Protein AF-A0A0Q3TP07-F1 (afdb_monomer_lite)

Organism: NCBI:txid157838

Structure (mmCIF, N/CA/C/O backbone):
data_AF-A0A0Q3TP07-F1
#
_entry.id   AF-A0A0Q3TP07-F1
#
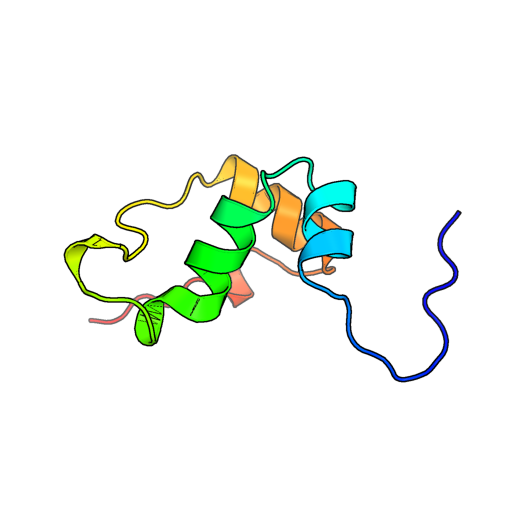loop_
_atom_site.group_PDB
_atom_site.id
_atom_site.type_symbol
_atom_site.label_atom_id
_atom_site.label_alt_id
_atom_site.label_comp_id
_atom_site.label_asym_id
_atom_site.label_entity_id
_atom_site.label_seq_id
_atom_site.pdbx_PDB_ins_code
_atom_site.Cartn_x
_atom_site.Cartn_y
_atom_site.Cartn_z
_atom_site.occupancy
_atom_site.B_iso_or_equiv
_atom_site.auth_seq_id
_atom_site.auth_comp_id
_atom_site.auth_asym_id
_atom_site.auth_atom_id
_atom_site.pdbx_PDB_model_num
ATOM 1 N N . MET A 1 1 ? -1.021 -0.988 -24.243 1.00 44.16 1 MET A N 1
ATOM 2 C CA . MET A 1 1 ? -0.150 -1.109 -23.057 1.00 44.16 1 MET A CA 1
ATOM 3 C C . MET A 1 1 ? -0.840 -2.112 -22.146 1.00 44.16 1 MET A C 1
ATOM 5 O O . MET A 1 1 ? -2.058 -2.115 -22.176 1.00 44.16 1 MET A O 1
ATOM 9 N N . ASP A 1 2 ? -0.081 -2.944 -21.437 1.00 45.16 2 ASP A N 1
ATOM 10 C CA . ASP A 1 2 ? -0.514 -3.984 -20.478 1.00 45.16 2 ASP A CA 1
ATOM 11 C C . ASP A 1 2 ? -0.527 -5.418 -21.026 1.00 45.16 2 ASP A C 1
ATOM 13 O O . ASP A 1 2 ? -1.545 -6.005 -21.373 1.00 45.16 2 ASP A O 1
ATOM 17 N N . ASN A 1 3 ? 0.682 -5.986 -21.068 1.00 42.50 3 ASN A N 1
ATOM 18 C CA . ASN A 1 3 ? 0.923 -7.424 -21.105 1.00 42.50 3 ASN A CA 1
ATOM 19 C C . ASN A 1 3 ? 1.308 -7.871 -19.685 1.00 42.50 3 ASN A C 1
ATOM 21 O O . ASN A 1 3 ? 2.491 -7.873 -19.352 1.00 42.50 3 ASN A O 1
ATOM 25 N N . TYR A 1 4 ? 0.335 -8.242 -18.850 1.00 56.25 4 TYR A N 1
ATOM 26 C CA . TYR A 1 4 ? 0.588 -9.016 -17.627 1.00 56.25 4 TYR A CA 1
ATOM 27 C C . TYR A 1 4 ? 0.200 -10.472 -17.878 1.00 56.25 4 TYR A C 1
ATOM 29 O O . TYR A 1 4 ? -0.833 -10.962 -17.446 1.00 56.25 4 TYR A O 1
ATOM 37 N N . ASN A 1 5 ? 1.042 -11.158 -18.644 1.00 59.19 5 ASN A N 1
ATOM 38 C CA . ASN A 1 5 ? 1.009 -12.605 -18.795 1.00 59.19 5 ASN A CA 1
ATOM 39 C C . ASN A 1 5 ? 2.418 -13.094 -18.493 1.00 59.19 5 ASN A C 1
ATOM 41 O O . ASN A 1 5 ? 3.319 -12.705 -19.231 1.00 59.19 5 ASN A O 1
ATOM 45 N N . ASN A 1 6 ? 2.582 -13.849 -17.395 1.00 49.69 6 ASN A N 1
ATOM 46 C CA . ASN A 1 6 ? 3.580 -14.916 -17.172 1.00 49.69 6 ASN A CA 1
ATOM 47 C C . ASN A 1 6 ? 3.711 -15.281 -15.674 1.00 49.69 6 ASN A C 1
ATOM 49 O O . ASN A 1 6 ? 4.812 -15.264 -15.148 1.00 49.69 6 ASN A O 1
ATOM 53 N N . GLY A 1 7 ? 2.625 -15.589 -14.952 1.00 57.56 7 GLY A N 1
ATOM 54 C CA . GLY A 1 7 ? 2.698 -16.235 -13.620 1.00 57.56 7 GLY A CA 1
ATOM 55 C C . GLY A 1 7 ? 3.431 -15.489 -12.485 1.00 57.56 7 GLY A C 1
ATOM 56 O O . GLY A 1 7 ? 3.463 -15.986 -11.363 1.00 57.56 7 GLY A O 1
ATOM 57 N N . GLU A 1 8 ? 3.997 -14.314 -12.746 1.00 64.75 8 GLU A N 1
ATOM 58 C CA . GLU A 1 8 ? 4.692 -13.468 -11.784 1.00 64.75 8 GLU A CA 1
ATOM 59 C C . GLU A 1 8 ? 3.731 -12.386 -11.284 1.00 64.75 8 GLU A C 1
ATOM 61 O O . GLU A 1 8 ? 3.122 -11.653 -12.068 1.00 64.75 8 GLU A O 1
ATOM 66 N N . GLY A 1 9 ? 3.567 -12.303 -9.962 1.00 77.62 9 GLY A N 1
ATOM 67 C CA . GLY A 1 9 ? 2.777 -11.249 -9.330 1.00 77.62 9 GLY A CA 1
ATOM 68 C C . GLY A 1 9 ? 3.329 -9.849 -9.630 1.00 77.62 9 GLY A C 1
ATOM 69 O O . GLY A 1 9 ? 4.496 -9.670 -9.981 1.00 77.62 9 GLY A O 1
ATOM 70 N N . MET A 1 10 ? 2.487 -8.828 -9.474 1.00 87.31 10 MET A N 1
ATOM 71 C CA . MET A 1 10 ? 2.895 -7.430 -9.631 1.00 87.31 10 MET A CA 1
ATOM 72 C C . MET A 1 10 ? 3.926 -7.036 -8.560 1.00 87.31 10 MET A C 1
ATOM 74 O O . MET A 1 10 ? 3.696 -7.220 -7.366 1.00 87.31 10 MET A O 1
ATOM 78 N N . THR A 1 11 ? 5.055 -6.444 -8.961 1.00 91.31 11 THR A N 1
ATOM 79 C CA . THR A 1 11 ? 6.020 -5.884 -7.999 1.00 91.31 11 THR A CA 1
ATOM 80 C C . THR A 1 11 ? 5.505 -4.568 -7.403 1.00 91.31 11 THR A C 1
ATOM 82 O O . THR A 1 11 ? 4.814 -3.794 -8.069 1.00 91.31 11 THR A O 1
ATOM 85 N N . MET A 1 12 ? 5.930 -4.230 -6.180 1.00 91.38 12 MET A N 1
ATOM 86 C CA . MET A 1 12 ? 5.593 -2.940 -5.547 1.00 91.38 12 MET A CA 1
ATOM 87 C C . MET A 1 12 ? 6.020 -1.724 -6.390 1.00 91.38 12 MET A C 1
ATOM 89 O O . MET A 1 12 ? 5.361 -0.686 -6.366 1.00 91.38 12 MET A O 1
ATOM 93 N N . TYR A 1 13 ? 7.111 -1.840 -7.155 1.00 92.31 13 TYR A N 1
ATOM 94 C CA . TYR A 1 13 ? 7.568 -0.779 -8.057 1.00 92.31 13 TYR A CA 1
ATOM 95 C C . TYR A 1 13 ? 6.610 -0.564 -9.234 1.00 92.31 13 TYR A C 1
ATOM 97 O O . TYR A 1 13 ? 6.338 0.577 -9.611 1.00 92.31 13 TYR A O 1
ATOM 105 N N . GLN A 1 14 ? 6.086 -1.651 -9.805 1.00 94.19 14 GLN A N 1
ATOM 106 C CA . GLN A 1 14 ? 5.085 -1.576 -10.867 1.00 94.19 14 GLN A CA 1
ATOM 107 C C . GLN A 1 14 ? 3.790 -0.959 -10.335 1.00 94.19 14 GLN A C 1
ATOM 109 O O . GLN A 1 14 ? 3.301 0.001 -10.929 1.00 94.19 14 GLN A O 1
ATOM 114 N N . LEU A 1 15 ? 3.321 -1.394 -9.160 1.00 94.62 15 LEU A N 1
ATOM 115 C CA . LEU A 1 15 ? 2.146 -0.801 -8.517 1.00 94.62 15 LEU A CA 1
ATOM 116 C C . LEU A 1 15 ? 2.334 0.702 -8.249 1.00 94.62 15 LEU A C 1
ATOM 118 O O . LEU A 1 15 ? 1.433 1.497 -8.507 1.00 94.62 15 LEU A O 1
ATOM 122 N N . ALA A 1 16 ? 3.523 1.124 -7.807 1.00 95.94 16 ALA A N 1
ATOM 123 C CA . ALA A 1 16 ? 3.841 2.539 -7.586 1.00 95.94 16 ALA A CA 1
ATOM 124 C C . ALA A 1 16 ? 3.746 3.372 -8.868 1.00 95.94 16 ALA A C 1
ATOM 126 O O . ALA A 1 16 ? 3.235 4.492 -8.848 1.00 95.94 16 ALA A O 1
ATOM 127 N N . LYS A 1 17 ? 4.203 2.822 -10.000 1.00 95.44 17 LYS A N 1
ATOM 128 C CA . LYS A 1 17 ? 4.085 3.496 -11.298 1.00 95.44 17 LYS A CA 1
ATOM 129 C C . LYS A 1 17 ? 2.641 3.629 -11.762 1.00 95.44 17 LYS A C 1
ATOM 131 O O . LYS A 1 17 ? 2.284 4.697 -12.244 1.00 95.44 17 LYS A O 1
ATOM 136 N N . ILE A 1 18 ? 1.843 2.572 -11.619 1.00 95.75 18 ILE A N 1
ATOM 137 C CA . ILE A 1 18 ? 0.448 2.552 -12.080 1.00 95.75 18 ILE A CA 1
ATOM 138 C C . ILE A 1 18 ? -0.409 3.505 -11.233 1.00 95.75 18 ILE A C 1
ATOM 140 O O . ILE A 1 18 ? -1.186 4.288 -11.766 1.00 95.75 18 ILE A O 1
ATOM 144 N N . THR A 1 19 ? -0.220 3.494 -9.913 1.00 95.75 19 THR A N 1
ATOM 145 C CA . THR A 1 19 ? -1.039 4.273 -8.962 1.00 95.75 19 THR A CA 1
ATOM 146 C C . THR A 1 19 ? -0.578 5.724 -8.785 1.00 95.75 19 THR A C 1
ATOM 148 O O . THR A 1 19 ? -1.304 6.554 -8.228 1.00 95.75 19 THR A O 1
ATOM 151 N N . GLY A 1 20 ? 0.656 6.041 -9.195 1.00 96.25 20 GLY A N 1
ATOM 152 C CA . GLY A 1 20 ? 1.305 7.325 -8.915 1.00 96.25 20 GLY A CA 1
ATOM 153 C C . GLY A 1 20 ? 1.659 7.538 -7.436 1.00 96.25 20 GLY A C 1
ATOM 154 O O . GLY A 1 20 ? 2.055 8.640 -7.047 1.00 96.25 20 GLY A O 1
ATOM 155 N N . ILE A 1 21 ? 1.522 6.511 -6.595 1.00 95.88 21 ILE A N 1
ATOM 156 C CA . ILE A 1 21 ? 1.889 6.554 -5.178 1.00 95.88 21 ILE A CA 1
ATOM 157 C C . ILE A 1 21 ? 3.395 6.322 -5.056 1.00 95.88 21 ILE A C 1
ATOM 159 O O . ILE A 1 21 ? 3.993 5.527 -5.779 1.00 95.88 21 ILE A O 1
ATOM 163 N N . ARG A 1 22 ? 4.044 7.017 -4.116 1.00 95.12 22 ARG A N 1
ATOM 164 C CA . ARG A 1 22 ? 5.490 6.862 -3.910 1.00 95.12 22 ARG A CA 1
ATOM 165 C C . ARG A 1 22 ? 5.827 5.404 -3.551 1.00 95.12 22 ARG A C 1
ATOM 167 O O . ARG A 1 22 ? 5.187 4.862 -2.649 1.00 95.12 22 ARG A O 1
ATOM 174 N N . PRO A 1 23 ? 6.886 4.803 -4.131 1.00 94.81 23 PRO A N 1
ATOM 175 C CA . PRO A 1 23 ? 7.278 3.424 -3.825 1.00 94.81 23 PRO A CA 1
ATOM 176 C C . PRO A 1 23 ? 7.465 3.148 -2.328 1.00 94.81 23 PRO A C 1
ATOM 178 O O . PRO A 1 23 ? 7.045 2.107 -1.836 1.00 94.81 23 PRO A O 1
ATOM 181 N N . ASN A 1 24 ? 8.026 4.105 -1.582 1.00 93.69 24 ASN A N 1
ATOM 182 C CA . ASN A 1 24 ? 8.208 3.969 -0.134 1.00 93.69 24 ASN A CA 1
ATOM 183 C C . ASN A 1 24 ? 6.880 3.887 0.629 1.00 93.69 24 ASN A C 1
ATOM 185 O O . ASN A 1 24 ? 6.814 3.191 1.633 1.00 93.69 24 ASN A O 1
ATOM 189 N N . THR A 1 25 ? 5.830 4.568 0.162 1.00 94.56 25 THR A N 1
ATOM 190 C CA . THR A 1 25 ? 4.495 4.495 0.773 1.00 94.56 25 THR A CA 1
ATOM 191 C C . THR A 1 25 ? 3.872 3.125 0.532 1.00 94.56 25 THR A C 1
ATOM 193 O O . THR A 1 25 ? 3.390 2.513 1.475 1.00 94.56 25 THR A O 1
ATOM 196 N N . ILE A 1 26 ? 3.960 2.601 -0.694 1.00 94.88 26 ILE A N 1
ATOM 197 C CA . ILE A 1 26 ? 3.476 1.246 -1.002 1.00 94.88 26 ILE A CA 1
ATOM 198 C C . ILE A 1 26 ? 4.239 0.195 -0.193 1.00 94.88 26 ILE A C 1
ATOM 200 O O . ILE A 1 26 ? 3.623 -0.677 0.408 1.00 94.88 26 ILE A O 1
ATOM 204 N N . SER A 1 27 ? 5.568 0.312 -0.122 1.00 93.88 27 SER A N 1
ATOM 205 C CA . SER A 1 27 ? 6.404 -0.584 0.684 1.00 93.88 27 SER A CA 1
ATOM 206 C C . SER A 1 27 ? 6.049 -0.525 2.171 1.00 93.88 27 SER A C 1
ATOM 208 O O . SER A 1 27 ? 5.970 -1.565 2.823 1.00 93.88 27 SER A O 1
ATOM 210 N N . GLN A 1 28 ? 5.780 0.674 2.698 1.00 95.38 28 GLN A N 1
ATOM 211 C CA . GLN A 1 28 ? 5.341 0.855 4.079 1.00 95.38 28 GLN A CA 1
ATOM 212 C C . GLN A 1 28 ? 3.990 0.185 4.343 1.00 95.38 28 GLN A C 1
ATOM 214 O O . GLN A 1 28 ? 3.838 -0.457 5.373 1.00 95.38 28 GLN A O 1
ATOM 219 N N . TRP A 1 29 ? 3.023 0.327 3.434 1.00 94.31 29 TRP A N 1
ATOM 220 C CA . TRP A 1 29 ? 1.694 -0.270 3.588 1.00 94.31 29 TRP A CA 1
ATOM 221 C C . TRP A 1 29 ? 1.727 -1.792 3.484 1.00 94.31 29 TRP A C 1
ATOM 223 O O . TRP A 1 29 ? 1.108 -2.473 4.293 1.00 94.31 29 TRP A O 1
ATOM 233 N N . TYR A 1 30 ? 2.473 -2.326 2.516 1.00 91.81 30 TYR A N 1
ATOM 234 C CA . TYR A 1 30 ? 2.567 -3.765 2.287 1.00 91.81 30 TYR A CA 1
ATOM 235 C C . TYR A 1 30 ? 3.282 -4.491 3.438 1.00 91.81 30 TYR A C 1
ATOM 237 O O . TYR A 1 30 ? 2.813 -5.526 3.898 1.00 91.81 30 TYR A O 1
ATOM 245 N N . ASN A 1 31 ? 4.381 -3.92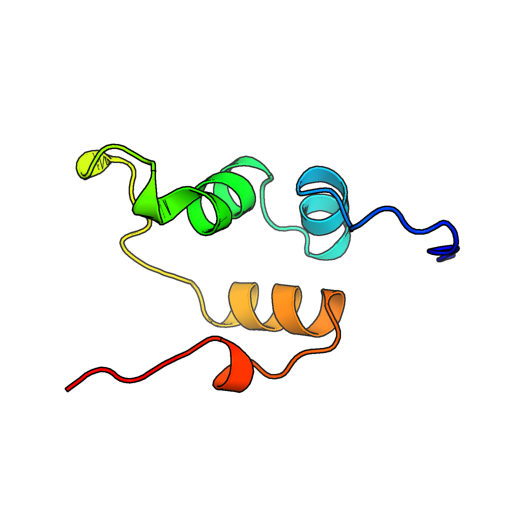2 3.948 1.00 94.62 31 ASN A N 1
ATOM 246 C CA . ASN A 1 31 ? 5.188 -4.531 5.013 1.00 94.62 31 ASN A CA 1
ATOM 247 C C . ASN A 1 31 ? 4.840 -4.003 6.417 1.00 94.62 31 ASN A C 1
ATOM 249 O O . ASN A 1 31 ? 5.630 -4.170 7.344 1.00 94.62 31 ASN A O 1
ATOM 253 N N . ASP A 1 32 ? 3.696 -3.334 6.596 1.00 94.50 32 ASP A N 1
ATOM 254 C CA . ASP A 1 32 ? 3.367 -2.576 7.814 1.00 94.50 32 ASP A CA 1
ATOM 255 C C . ASP A 1 32 ? 3.591 -3.372 9.112 1.00 94.50 32 ASP A C 1
ATOM 257 O O . ASP A 1 32 ? 4.209 -2.890 10.062 1.00 94.50 32 ASP A O 1
ATOM 261 N N . GLN A 1 33 ? 3.156 -4.632 9.135 1.00 92.88 33 GLN A N 1
ATOM 262 C CA . GLN A 1 33 ? 3.237 -5.482 10.324 1.00 92.88 33 GLN A CA 1
ATOM 263 C C . GLN A 1 33 ? 4.674 -5.889 10.686 1.00 92.88 33 GLN A C 1
ATOM 265 O O . GLN A 1 33 ? 4.962 -6.130 11.861 1.00 92.88 33 GLN A O 1
ATOM 270 N N . GLU A 1 34 ? 5.577 -5.915 9.706 1.00 95.94 34 GLU A N 1
ATOM 271 C CA . GLU A 1 34 ? 6.989 -6.282 9.862 1.00 95.94 34 GLU A CA 1
ATOM 272 C C . GLU A 1 34 ? 7.862 -5.082 10.261 1.00 95.94 34 GLU A C 1
ATOM 274 O O . GLU A 1 34 ? 8.992 -5.246 10.727 1.00 95.94 34 GLU A O 1
ATOM 279 N N . LEU A 1 35 ? 7.344 -3.860 10.110 1.00 95.56 35 LEU A N 1
ATOM 280 C CA . LEU A 1 35 ? 8.068 -2.641 10.446 1.00 95.56 35 LEU A CA 1
ATOM 281 C C . LEU A 1 35 ? 8.058 -2.351 11.960 1.00 95.56 35 LEU A C 1
ATOM 283 O O . LEU A 1 35 ? 7.070 -2.643 12.653 1.00 95.56 3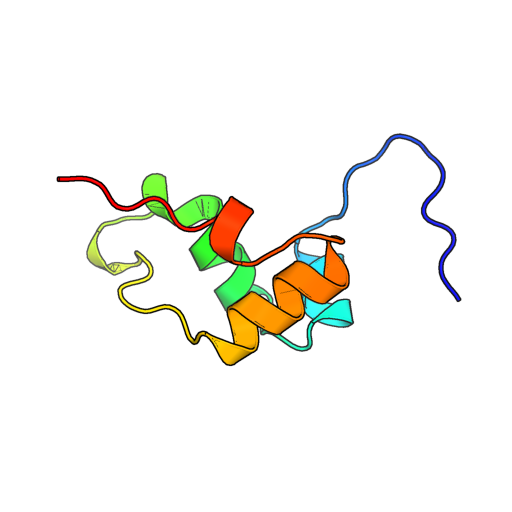5 LEU A O 1
ATOM 287 N N . PRO A 1 36 ? 9.122 -1.695 12.479 1.00 96.94 36 PRO A N 1
ATOM 288 C CA . PRO A 1 36 ? 9.123 -1.103 13.815 1.00 96.94 36 PRO A CA 1
ATOM 289 C C . PRO A 1 36 ? 7.912 -0.190 14.031 1.00 96.94 36 PRO A C 1
ATOM 291 O O . PRO A 1 36 ? 7.465 0.477 13.094 1.00 96.94 36 PRO A O 1
ATOM 294 N N . ILE A 1 37 ? 7.393 -0.130 15.262 1.00 95.31 37 ILE A N 1
ATOM 295 C CA . ILE A 1 37 ? 6.128 0.555 15.593 1.00 95.31 37 ILE A CA 1
ATOM 296 C C . ILE A 1 37 ? 6.116 2.023 15.140 1.00 95.31 37 ILE A C 1
ATOM 298 O O . ILE A 1 37 ? 5.095 2.540 14.691 1.00 95.31 37 ILE A O 1
ATOM 302 N N . GLU A 1 38 ? 7.260 2.696 15.213 1.00 94.81 38 GLU A N 1
ATOM 303 C CA . GLU A 1 38 ? 7.443 4.089 14.821 1.00 94.81 38 GLU A CA 1
ATOM 304 C C . GLU A 1 38 ? 7.416 4.309 13.301 1.00 94.81 38 GLU A C 1
ATOM 306 O O . GLU A 1 38 ? 7.182 5.433 12.854 1.00 94.81 38 GLU A O 1
ATOM 311 N N . LYS A 1 39 ? 7.620 3.244 12.515 1.00 94.31 39 LYS A N 1
ATOM 312 C CA . LYS A 1 39 ? 7.612 3.253 11.046 1.00 94.31 39 LYS A CA 1
ATOM 313 C C . LYS A 1 39 ? 6.325 2.707 10.432 1.00 94.31 39 LYS A C 1
ATOM 315 O O . LYS A 1 39 ? 6.190 2.779 9.212 1.00 94.31 39 LYS A O 1
ATOM 320 N N . ARG A 1 40 ? 5.388 2.193 11.228 1.00 94.94 40 ARG A N 1
ATOM 321 C CA . ARG A 1 40 ? 4.091 1.714 10.731 1.00 94.94 40 ARG A CA 1
ATOM 322 C C . ARG A 1 40 ? 3.246 2.845 10.153 1.00 94.94 40 ARG A C 1
ATOM 324 O O . ARG A 1 40 ? 3.335 4.000 10.587 1.00 94.94 40 ARG A O 1
ATOM 331 N N . ALA A 1 41 ? 2.427 2.515 9.166 1.00 93.25 41 ALA A N 1
ATOM 332 C CA . ALA A 1 41 ? 1.444 3.414 8.598 1.00 93.25 41 ALA A CA 1
ATOM 333 C C . ALA A 1 41 ? 0.374 3.721 9.654 1.00 93.25 41 ALA A C 1
ATOM 335 O O . ALA A 1 41 ? -0.424 2.877 10.044 1.00 93.25 41 ALA A O 1
ATOM 336 N N . LYS A 1 42 ? 0.358 4.964 10.137 1.00 92.00 42 LYS A N 1
ATOM 337 C CA . LYS A 1 42 ? -0.643 5.425 11.115 1.00 92.00 42 LYS A CA 1
ATOM 338 C C . LYS A 1 42 ? -1.945 5.866 10.454 1.00 92.00 42 LYS A C 1
ATOM 340 O O . LYS A 1 42 ? -2.982 5.917 11.105 1.00 92.00 42 LYS A O 1
ATOM 345 N N . THR A 1 43 ? -1.869 6.240 9.182 1.00 91.38 43 THR A N 1
ATOM 346 C CA . THR A 1 43 ? -2.986 6.736 8.388 1.00 91.38 43 THR A CA 1
ATOM 347 C C . THR A 1 43 ? -2.869 6.220 6.962 1.00 91.38 43 THR A C 1
ATOM 349 O O . THR A 1 43 ? -1.770 6.030 6.435 1.00 91.38 43 THR A O 1
ATOM 352 N N . ILE A 1 44 ? -4.022 6.021 6.331 1.00 90.56 44 ILE A N 1
ATOM 353 C CA . ILE A 1 44 ? -4.143 5.693 4.914 1.00 90.56 44 ILE A CA 1
ATOM 354 C C . ILE A 1 44 ? -5.054 6.749 4.293 1.00 90.56 44 ILE A C 1
ATOM 356 O O . ILE A 1 44 ? -6.112 7.064 4.836 1.00 90.56 44 ILE A O 1
ATOM 360 N N . ASN A 1 45 ? -4.620 7.331 3.176 1.00 91.44 45 ASN A N 1
ATOM 361 C CA . ASN A 1 45 ? -5.462 8.231 2.395 1.00 91.44 45 ASN A CA 1
ATOM 362 C C . ASN A 1 45 ? -6.413 7.386 1.534 1.00 91.44 45 ASN A C 1
ATOM 364 O O . ASN A 1 45 ? -5.946 6.557 0.753 1.00 91.44 45 ASN A O 1
ATOM 368 N N . LEU A 1 46 ? -7.723 7.612 1.662 1.00 92.19 46 LEU A N 1
ATOM 369 C CA . LEU A 1 46 ? -8.748 6.872 0.922 1.00 92.19 46 LEU A CA 1
ATOM 370 C C . LEU A 1 46 ? -8.639 7.045 -0.599 1.00 92.19 46 LEU A C 1
ATOM 372 O O . LEU A 1 46 ? -8.850 6.081 -1.318 1.00 92.19 46 LEU A O 1
ATOM 376 N N . GLU A 1 47 ? -8.232 8.216 -1.095 1.00 93.62 47 GLU A N 1
ATOM 377 C CA . GLU A 1 47 ? -8.014 8.438 -2.534 1.00 93.62 47 GLU A CA 1
ATOM 378 C C . GLU A 1 47 ? -6.867 7.570 -3.068 1.00 93.62 47 GLU A C 1
ATOM 380 O O . GLU A 1 47 ? -6.894 7.078 -4.191 1.00 93.62 47 GLU A O 1
ATOM 385 N N . TYR A 1 48 ? -5.830 7.361 -2.260 1.00 94.44 48 TYR A N 1
ATOM 386 C CA . TYR A 1 48 ? -4.715 6.500 -2.643 1.00 94.44 48 TYR A CA 1
ATOM 387 C C . TYR A 1 48 ? -5.084 5.021 -2.542 1.00 94.44 48 TYR A C 1
ATOM 389 O O . TYR A 1 48 ? -4.658 4.242 -3.389 1.00 94.44 48 TYR A O 1
ATOM 397 N N . LEU A 1 49 ? -5.890 4.641 -1.548 1.00 93.50 49 LEU A N 1
ATOM 398 C CA . LEU A 1 49 ? -6.443 3.291 -1.470 1.00 93.50 49 LEU A CA 1
ATOM 399 C C . LEU A 1 49 ? -7.316 2.977 -2.694 1.00 93.50 49 LEU A C 1
ATOM 401 O O . LEU A 1 49 ? -7.155 1.919 -3.291 1.00 93.50 49 LEU A O 1
ATOM 405 N N . ASP A 1 50 ? -8.166 3.918 -3.104 1.00 93.94 50 ASP A N 1
ATOM 406 C CA . ASP A 1 50 ? -9.010 3.795 -4.297 1.00 93.94 50 ASP A CA 1
ATOM 407 C C . ASP A 1 50 ? -8.171 3.572 -5.565 1.00 93.94 50 ASP A C 1
ATOM 409 O O . ASP A 1 50 ? -8.381 2.611 -6.300 1.00 93.94 50 ASP A O 1
ATOM 413 N N . ARG A 1 51 ? -7.110 4.365 -5.763 1.00 95.31 51 ARG A N 1
ATOM 414 C CA . ARG A 1 51 ? -6.168 4.171 -6.883 1.00 95.31 51 ARG A CA 1
ATOM 415 C C . ARG A 1 51 ? -5.495 2.800 -6.871 1.00 95.31 51 ARG A C 1
ATOM 417 O O . ARG A 1 51 ? -5.292 2.223 -7.937 1.00 95.31 51 ARG A O 1
ATOM 424 N N . VAL A 1 52 ? -5.108 2.299 -5.693 1.00 93.88 52 VAL A N 1
ATOM 425 C CA . VAL A 1 52 ? -4.551 0.942 -5.556 1.00 93.88 52 VAL A CA 1
ATOM 426 C C . VAL A 1 52 ? -5.585 -0.090 -5.981 1.00 93.88 52 VAL A C 1
ATOM 428 O O . VAL A 1 52 ? -5.233 -0.999 -6.727 1.00 93.88 52 VAL A O 1
ATOM 431 N N . CYS A 1 53 ? -6.843 0.070 -5.572 1.00 94.00 53 CYS A N 1
ATOM 432 C CA . CYS A 1 53 ? -7.881 -0.880 -5.939 1.00 94.00 53 CYS A CA 1
ATOM 433 C C . CYS A 1 53 ? -8.253 -0.852 -7.417 1.00 94.00 53 CYS A C 1
ATOM 435 O O . CYS A 1 53 ? -8.362 -1.911 -8.023 1.00 94.00 53 CYS A O 1
ATO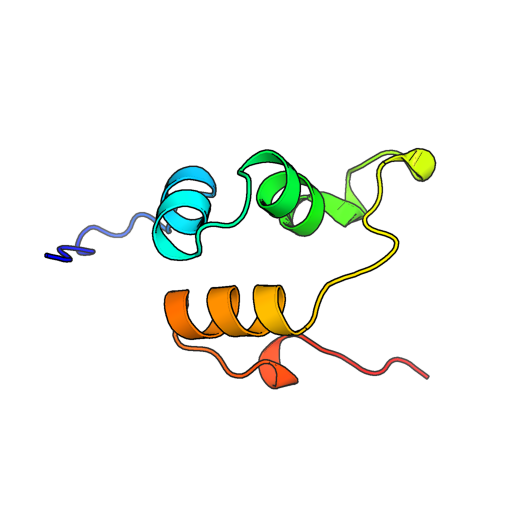M 437 N N . ILE A 1 54 ? -8.301 0.326 -8.041 1.00 93.94 54 ILE A N 1
ATOM 438 C CA . ILE A 1 54 ? -8.447 0.446 -9.498 1.00 93.94 54 ILE A CA 1
ATOM 439 C C . ILE A 1 54 ? -7.302 -0.278 -10.227 1.00 93.94 54 ILE A C 1
ATOM 441 O O . ILE A 1 54 ? -7.528 -0.938 -11.236 1.00 93.94 54 ILE A O 1
ATOM 445 N N . ALA A 1 55 ? -6.067 -0.180 -9.721 1.00 93.56 55 ALA A N 1
ATOM 446 C CA . ALA A 1 55 ? -4.903 -0.831 -10.328 1.00 93.56 55 ALA A CA 1
ATOM 447 C C . ALA A 1 55 ? -4.873 -2.360 -10.140 1.00 93.56 55 ALA A C 1
ATOM 449 O O . ALA A 1 55 ? -4.228 -3.051 -10.929 1.00 93.56 55 ALA A O 1
ATOM 450 N N . LEU A 1 56 ? -5.515 -2.871 -9.086 1.00 91.19 56 LEU A N 1
ATOM 451 C CA . LEU A 1 56 ? -5.540 -4.291 -8.721 1.00 91.19 56 LEU A CA 1
ATOM 452 C C . LEU A 1 56 ? -6.886 -4.974 -9.006 1.00 91.19 56 LEU A C 1
ATOM 454 O O . LEU A 1 56 ? -7.024 -6.149 -8.681 1.00 91.19 56 LEU A O 1
ATOM 458 N N . ASP A 1 57 ? -7.837 -4.257 -9.608 1.00 91.81 57 ASP A N 1
ATOM 459 C CA . ASP A 1 57 ? -9.205 -4.722 -9.863 1.00 91.81 57 ASP A CA 1
ATOM 460 C C . ASP A 1 57 ? -9.908 -5.224 -8.580 1.00 91.81 57 ASP A C 1
ATOM 462 O O . ASP A 1 57 ? -10.438 -6.332 -8.528 1.00 91.81 57 ASP A O 1
ATOM 466 N N . CYS A 1 58 ? -9.865 -4.411 -7.512 1.00 91.00 58 CYS A N 1
ATOM 467 C CA . CYS A 1 58 ? -10.585 -4.654 -6.252 1.00 91.00 58 CYS A CA 1
ATOM 468 C C . CYS A 1 58 ? -11.560 -3.540 -5.880 1.00 91.00 58 CYS A C 1
ATOM 470 O O . CYS A 1 58 ? -11.490 -2.426 -6.404 1.00 91.00 58 CYS A O 1
ATOM 472 N N . ASP A 1 59 ? -12.430 -3.829 -4.912 1.00 90.56 59 ASP A N 1
ATOM 473 C CA . ASP A 1 59 ? -13.179 -2.823 -4.170 1.00 90.56 59 ASP A CA 1
ATOM 474 C C . ASP A 1 59 ? -12.468 -2.501 -2.843 1.00 90.56 59 ASP A C 1
ATOM 476 O O . ASP A 1 59 ? -11.902 -3.367 -2.175 1.00 90.56 59 ASP A O 1
ATOM 480 N N . SER A 1 60 ? -12.507 -1.239 -2.407 1.00 88.25 60 SER A N 1
ATOM 481 C CA . SER A 1 60 ? -11.909 -0.833 -1.123 1.00 88.25 60 SER A CA 1
ATOM 482 C C . SER A 1 60 ? -12.459 -1.611 0.087 1.00 88.25 60 SER A C 1
ATOM 484 O O . SER A 1 60 ? -11.747 -1.811 1.078 1.00 88.25 60 SER A O 1
ATOM 486 N N . SER A 1 61 ? -13.706 -2.083 0.000 1.00 88.38 61 SER A N 1
ATOM 487 C CA . SER A 1 61 ? -14.353 -2.925 1.008 1.00 88.38 61 SER A CA 1
ATOM 488 C C . SER A 1 61 ? -13.776 -4.342 1.086 1.00 88.38 61 SER A C 1
ATOM 490 O O . SER A 1 61 ? -13.897 -4.966 2.139 1.00 88.38 61 SER A O 1
ATOM 492 N N . ASP A 1 62 ? -13.067 -4.812 0.054 1.00 88.12 62 ASP A N 1
ATOM 493 C CA . ASP A 1 62 ? -12.374 -6.107 0.071 1.00 88.12 62 ASP A CA 1
ATOM 494 C C . ASP A 1 62 ? -11.138 -6.086 0.987 1.00 88.12 62 ASP A C 1
ATOM 496 O O . ASP A 1 62 ? -10.701 -7.123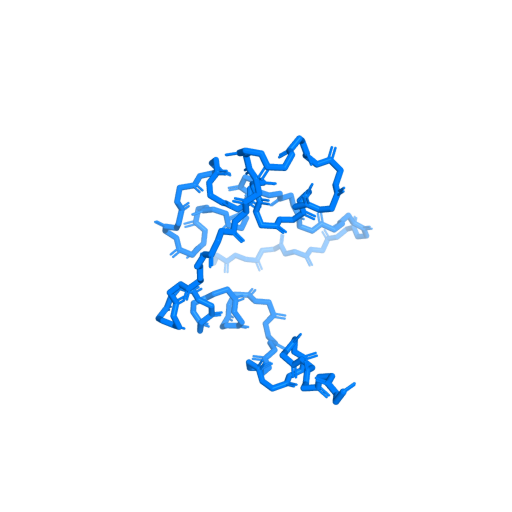 1.491 1.00 88.12 62 ASP A O 1
ATOM 500 N N . ILE A 1 63 ? -10.564 -4.899 1.218 1.00 86.56 63 ILE A N 1
ATOM 501 C CA . ILE A 1 63 ? -9.320 -4.719 1.982 1.00 86.56 63 ILE A CA 1
ATOM 502 C C . ILE A 1 63 ? -9.603 -4.245 3.416 1.00 86.56 63 ILE A C 1
ATOM 504 O O . ILE A 1 63 ? -8.886 -4.605 4.355 1.00 86.56 63 ILE A O 1
ATOM 508 N N . ILE A 1 64 ? -10.635 -3.420 3.617 1.00 88.25 64 ILE A N 1
ATOM 509 C CA . ILE A 1 64 ? -10.934 -2.830 4.926 1.00 88.25 64 ILE A CA 1
ATOM 510 C C . ILE A 1 64 ? -11.786 -3.787 5.768 1.00 88.25 64 ILE A C 1
ATOM 512 O O . ILE A 1 64 ? -12.966 -3.997 5.508 1.00 88.25 64 ILE A O 1
ATOM 516 N N . VAL A 1 65 ? -11.215 -4.277 6.872 1.00 88.69 65 VAL A N 1
ATOM 517 C CA . VAL A 1 65 ? -11.933 -5.094 7.861 1.00 88.69 65 VAL A CA 1
ATOM 518 C C . VAL A 1 65 ? -12.177 -4.297 9.138 1.00 88.69 65 VAL A C 1
ATOM 520 O O . VAL A 1 65 ? -11.239 -3.891 9.827 1.00 88.69 65 VAL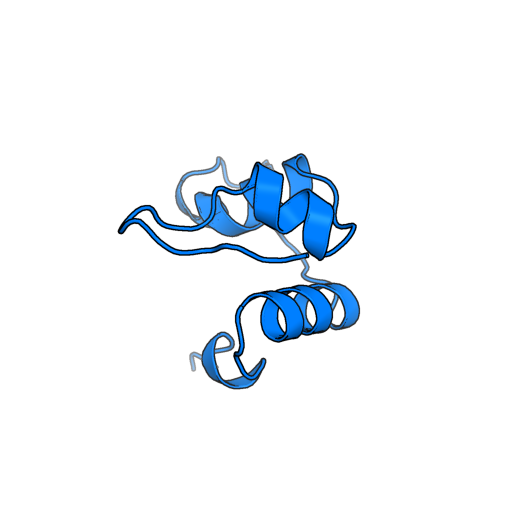 A O 1
ATOM 523 N N . HIS A 1 66 ? -13.445 -4.129 9.509 1.00 88.38 66 HIS A N 1
ATOM 524 C CA . HIS A 1 66 ? -13.805 -3.606 10.823 1.00 88.38 66 HIS A CA 1
ATOM 525 C C . HIS A 1 66 ? -13.633 -4.698 11.889 1.00 88.38 66 HIS A C 1
ATOM 527 O O . HIS A 1 66 ? -14.386 -5.673 11.918 1.00 88.38 66 HIS A O 1
ATOM 533 N N . LYS A 1 67 ? -12.644 -4.540 12.776 1.00 82.81 67 LYS A N 1
ATOM 534 C CA . LYS A 1 67 ? -12.474 -5.395 13.960 1.00 82.81 67 LYS A CA 1
ATOM 535 C C . LYS A 1 67 ? -13.102 -4.712 15.176 1.00 82.81 67 LYS A C 1
ATOM 537 O O . LYS A 1 67 ? -12.784 -3.556 15.446 1.00 82.81 67 LYS A O 1
ATOM 542 N N . LYS A 1 68 ? -14.007 -5.427 15.849 1.00 70.12 68 LYS A N 1
ATOM 543 C CA . LYS A 1 68 ? -14.620 -5.020 17.121 1.00 70.12 68 LYS A CA 1
ATOM 544 C C . LYS A 1 68 ? -13.693 -5.306 18.293 1.00 70.12 68 LYS A C 1
ATOM 546 O O . LYS A 1 68 ? -12.957 -6.315 18.205 1.00 70.12 68 LYS A O 1
#

Sequence (68 aa):
MDNYNNGEGMTMYQLAKITGIRPNTISQWYNDQELPIEKRAKTINLEYLDRVCIALDCDSSDIIVHKK

pLDDT: mean 87.54, std 13.75, range [42.5, 96.94]

Secondary structure (DSSP, 8-state):
-----SSPPPPHHHHHHHH---HHHHHHHHTGGGS-GGGS-----HHHHHHHHHHHT--HHHH-----

Foldseek 3Di:
DDDPDDPDDDDLVNLCVQLVPDSLVSVLQVCQVVDDPVSHDPDDDVSSLVSSCVVVVHDSVVVDDDDD

Radius of gyration: 13.17 Å; chains: 1; bounding box: 24×25×40 Å

InterPro domains:
  IPR001387 Cro/C1-type, helix-turn-helix domain [PF13443] (9-67)
  IPR001387 Cro/C1-type, helix-turn-helix domain [PS50943] (9-63)
  IPR001387 Cro/C1-type, helix-turn-helix domain [cd00093] (9-63)
  IPR010982 Lambda repressor-like, DNA-binding domain superfamily [G3DSA:1.10.260.40] (4-67)
  IPR010982 Lambda repressor-like, DNA-binding domain superfamily [SSF47413] (8-65)